Protein AF-D7CSD7-F1 (afdb_monomer_lite)

Structure (mmCIF, N/CA/C/O backbone):
data_AF-D7CSD7-F1
#
_entry.id   AF-D7CSD7-F1
#
loop_
_atom_site.group_PDB
_atom_site.id
_atom_site.type_symbol
_atom_site.label_atom_id
_atom_site.label_alt_id
_atom_site.label_comp_id
_atom_site.label_asym_id
_atom_site.label_entity_id
_atom_site.label_seq_id
_atom_site.pdbx_PDB_ins_code
_atom_site.Cartn_x
_atom_site.Cartn_y
_atom_site.Cartn_z
_atom_site.occupancy
_atom_site.B_iso_or_equiv
_atom_site.auth_seq_id
_atom_site.auth_comp_id
_atom_site.auth_asym_id
_atom_site.auth_atom_id
_atom_site.pdbx_PDB_model_num
ATOM 1 N N . MET A 1 1 ? -22.650 18.177 33.666 1.00 50.22 1 MET A N 1
ATOM 2 C CA . MET A 1 1 ? -21.933 18.358 32.381 1.00 50.22 1 MET A CA 1
ATOM 3 C C . MET A 1 1 ? -21.035 17.155 32.169 1.00 50.22 1 MET A C 1
ATOM 5 O O . MET A 1 1 ? -20.579 16.629 33.175 1.00 50.22 1 MET A O 1
ATOM 9 N N . LYS A 1 2 ? -20.780 16.795 30.901 1.00 39.38 2 LYS A N 1
ATOM 10 C CA . LYS A 1 2 ? -20.049 15.611 30.391 1.00 39.38 2 LYS A CA 1
ATOM 11 C C . LYS A 1 2 ? -20.963 14.468 29.926 1.00 39.38 2 LYS A C 1
ATOM 13 O O . LYS A 1 2 ? -20.993 13.389 30.499 1.00 39.38 2 LYS A O 1
ATOM 18 N N . LYS A 1 3 ? -21.716 14.753 28.857 1.00 40.50 3 LYS A N 1
ATOM 19 C CA . LYS A 1 3 ? -22.154 13.742 27.888 1.00 40.50 3 LYS A CA 1
ATOM 20 C C . LYS A 1 3 ? -20.937 13.501 26.990 1.00 40.50 3 LYS A C 1
ATOM 22 O O . LYS A 1 3 ? -20.629 14.368 26.180 1.00 40.50 3 LYS A O 1
ATOM 27 N N . PHE A 1 4 ? -20.184 12.432 27.229 1.00 41.34 4 PHE A N 1
ATOM 28 C CA . PHE A 1 4 ? -19.078 12.053 26.352 1.00 41.34 4 PHE A CA 1
ATOM 29 C C . PHE A 1 4 ? -19.629 11.200 25.209 1.00 41.34 4 PHE A C 1
ATOM 31 O O . PHE A 1 4 ? -20.277 10.185 25.447 1.00 41.34 4 PHE A O 1
ATOM 38 N N . ALA A 1 5 ? -19.434 11.730 24.002 1.00 41.31 5 ALA A N 1
ATOM 39 C CA . ALA A 1 5 ? -19.421 11.097 22.690 1.00 41.31 5 ALA A CA 1
ATOM 40 C C . ALA A 1 5 ? -19.666 9.576 22.662 1.00 41.31 5 ALA A C 1
ATOM 42 O O . ALA A 1 5 ? -18.741 8.779 22.745 1.00 41.31 5 ALA A O 1
ATOM 43 N N . ALA A 1 6 ? -20.922 9.192 22.458 1.00 42.69 6 ALA A N 1
ATOM 44 C CA . ALA A 1 6 ? -21.280 7.919 21.848 1.00 42.69 6 ALA A CA 1
ATOM 45 C C . ALA A 1 6 ? -21.851 8.255 20.464 1.00 42.69 6 ALA A C 1
ATOM 47 O O . ALA A 1 6 ? -23.057 8.446 20.327 1.00 42.69 6 ALA A O 1
ATOM 48 N N . PHE A 1 7 ? -20.978 8.479 19.476 1.00 45.75 7 PHE A N 1
ATOM 49 C CA . PHE A 1 7 ? -21.413 8.734 18.094 1.00 45.75 7 PHE A CA 1
ATOM 50 C C . PHE A 1 7 ? -20.492 8.165 17.002 1.00 45.75 7 PHE A C 1
ATOM 52 O O . PHE A 1 7 ? -20.685 8.475 15.837 1.00 45.75 7 PHE A O 1
ATOM 59 N N . ILE A 1 8 ? -19.548 7.280 17.328 1.00 48.16 8 ILE A N 1
ATOM 60 C CA . ILE A 1 8 ? -18.736 6.579 16.316 1.00 48.16 8 ILE A CA 1
ATOM 61 C C . ILE A 1 8 ? -19.040 5.086 16.419 1.00 48.16 8 ILE A C 1
ATOM 63 O O . ILE A 1 8 ? -18.210 4.284 16.815 1.00 48.16 8 ILE A O 1
ATOM 67 N N . GLY A 1 9 ? -20.309 4.734 16.215 1.00 41.12 9 GLY A N 1
ATOM 68 C CA . GLY A 1 9 ? -20.775 3.353 16.353 1.00 41.12 9 GLY A CA 1
ATOM 69 C C . GLY A 1 9 ? -21.560 2.816 15.162 1.00 41.12 9 GLY A C 1
ATOM 70 O O . GLY A 1 9 ? -21.968 1.665 15.221 1.00 41.12 9 GLY A O 1
ATOM 71 N N . ILE A 1 10 ? -21.853 3.618 14.124 1.00 44.25 10 ILE A N 1
ATOM 72 C CA . ILE A 1 10 ? -22.817 3.211 13.077 1.00 44.25 10 ILE A CA 1
ATOM 73 C C . ILE A 1 10 ? -22.439 3.617 11.631 1.00 44.25 10 ILE A C 1
ATOM 75 O O . ILE A 1 10 ? -22.976 3.011 10.711 1.00 44.25 10 ILE A O 1
ATOM 79 N N . SER A 1 11 ? -21.509 4.543 11.354 1.00 42.19 11 SER A N 1
ATOM 80 C CA . SER A 1 11 ? -21.371 5.045 9.964 1.00 42.19 11 SER A CA 1
ATOM 81 C C . SER A 1 11 ? -20.349 4.354 9.051 1.00 42.19 11 SER A C 1
ATOM 83 O O . SER A 1 11 ? -20.549 4.415 7.846 1.00 42.19 11 SER A O 1
ATOM 85 N N . LEU A 1 12 ? -19.320 3.645 9.534 1.00 39.00 12 LEU A N 1
ATOM 86 C CA . LEU A 1 12 ? -18.365 2.988 8.611 1.00 39.00 12 LEU A CA 1
ATOM 87 C C . LEU A 1 12 ? -18.781 1.576 8.171 1.00 39.00 12 LEU A C 1
ATOM 89 O O . LEU A 1 12 ? -18.159 0.980 7.305 1.00 39.00 12 LEU A O 1
ATOM 93 N N . LEU A 1 13 ? -19.894 1.065 8.693 1.00 42.53 13 LEU A N 1
ATOM 94 C CA . LEU A 1 13 ? -20.563 -0.102 8.115 1.00 42.53 13 LEU A CA 1
ATOM 95 C C . LEU A 1 13 ? -21.320 0.269 6.815 1.00 42.53 13 LEU A C 1
ATOM 97 O O . LEU A 1 13 ? -21.830 -0.610 6.128 1.00 42.53 13 LEU A O 1
ATOM 101 N N . VAL A 1 14 ? -21.388 1.565 6.457 1.00 46.47 14 VAL A N 1
ATOM 102 C CA . VAL A 1 14 ? -22.009 2.074 5.216 1.00 46.47 14 VAL A CA 1
ATOM 103 C C . VAL A 1 14 ? -21.076 1.970 3.998 1.00 46.47 14 VAL A C 1
ATOM 105 O O . VAL A 1 14 ? -21.573 1.968 2.876 1.00 46.47 14 VAL A O 1
ATOM 108 N N . LEU A 1 15 ? -19.759 1.795 4.171 1.00 40.47 15 LEU A N 1
ATOM 109 C CA . LEU A 1 15 ? -18.829 1.613 3.042 1.00 40.47 15 LEU A CA 1
ATOM 110 C C . LEU A 1 15 ? -18.532 0.140 2.705 1.00 40.47 15 LEU A C 1
ATOM 112 O O . LEU A 1 15 ? -17.818 -0.143 1.755 1.00 40.47 15 LEU A O 1
ATOM 116 N N . PHE A 1 16 ? -19.120 -0.809 3.436 1.00 42.78 16 PHE A N 1
ATOM 117 C CA . PHE A 1 16 ? -18.882 -2.249 3.276 1.00 42.78 16 PHE A CA 1
ATOM 118 C C . PHE A 1 16 ? -19.673 -2.889 2.104 1.00 42.78 16 PHE A C 1
ATOM 120 O O . PHE A 1 16 ? -19.799 -4.107 2.049 1.00 42.78 16 PHE A O 1
ATOM 127 N N . ALA A 1 17 ? -20.297 -2.113 1.198 1.00 39.78 17 ALA A N 1
ATOM 128 C CA . ALA A 1 17 ? -21.327 -2.669 0.299 1.00 39.78 17 ALA A CA 1
ATOM 129 C C . ALA A 1 17 ? -21.497 -2.070 -1.118 1.00 39.78 17 ALA A C 1
ATOM 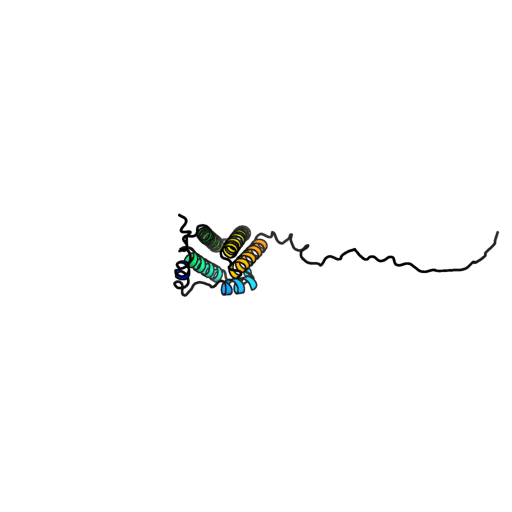131 O O . ALA A 1 17 ? -22.456 -2.465 -1.782 1.00 39.78 17 ALA A O 1
ATOM 132 N N . PHE A 1 18 ? -20.651 -1.155 -1.623 1.00 41.47 18 PHE A N 1
ATOM 133 C CA . PHE A 1 18 ? -20.925 -0.514 -2.933 1.00 41.47 18 PHE A CA 1
ATOM 134 C C . PHE A 1 18 ? -19.935 -0.725 -4.087 1.00 41.47 18 PHE A C 1
ATOM 136 O O . PHE A 1 18 ? -20.266 -0.325 -5.201 1.00 41.47 18 PHE A O 1
ATOM 143 N N . ALA A 1 19 ? -18.834 -1.456 -3.913 1.00 40.16 19 ALA A N 1
ATOM 144 C CA . ALA A 1 19 ? -18.000 -1.882 -5.039 1.00 40.16 19 ALA A CA 1
ATOM 145 C C . ALA A 1 19 ? -18.002 -3.414 -5.149 1.00 40.16 19 ALA A C 1
ATOM 147 O O . ALA A 1 19 ? -17.148 -4.099 -4.603 1.00 40.16 19 ALA A O 1
ATOM 148 N N . GLN A 1 20 ? -18.972 -3.975 -5.876 1.00 43.38 20 GLN A N 1
ATOM 149 C CA . GLN A 1 20 ? -19.099 -5.420 -6.169 1.00 43.38 20 GLN A CA 1
ATOM 150 C C . GLN A 1 20 ? -17.937 -6.000 -7.015 1.00 43.38 20 GLN A C 1
ATOM 152 O O . GLN A 1 20 ? -18.073 -7.086 -7.572 1.00 43.38 20 GLN A O 1
ATOM 157 N N . ASN A 1 21 ? -16.833 -5.266 -7.163 1.00 52.47 21 ASN A N 1
ATOM 158 C CA . ASN A 1 21 ? -15.708 -5.601 -8.030 1.00 52.47 21 ASN A CA 1
ATOM 159 C C . ASN A 1 21 ? -14.351 -5.175 -7.444 1.00 52.47 21 ASN A C 1
ATOM 161 O O . ASN A 1 21 ? -13.365 -5.156 -8.175 1.00 52.47 21 ASN A O 1
ATOM 165 N N . ALA A 1 22 ? -14.315 -4.778 -6.169 1.00 58.09 22 ALA A N 1
ATOM 166 C CA . ALA A 1 22 ? -13.089 -4.353 -5.515 1.00 58.09 22 ALA A CA 1
ATOM 167 C C . ALA A 1 22 ? -12.446 -5.532 -4.759 1.00 58.09 22 ALA A C 1
ATOM 169 O O . ALA A 1 22 ? -13.181 -6.374 -4.233 1.00 58.09 22 ALA A O 1
ATOM 170 N N . PRO A 1 23 ? -11.106 -5.620 -4.730 1.00 69.00 23 PRO A N 1
ATOM 171 C CA . PRO A 1 23 ? -10.400 -6.714 -4.067 1.00 69.00 23 PRO A CA 1
ATOM 172 C C . PRO A 1 23 ? -10.659 -6.705 -2.556 1.00 69.00 23 PRO A C 1
ATOM 174 O O . PRO A 1 23 ? -10.743 -5.635 -1.946 1.00 69.00 23 PRO A O 1
ATOM 177 N N . THR A 1 24 ? -10.757 -7.890 -1.942 1.00 82.50 24 THR A N 1
ATOM 178 C CA . THR A 1 24 ? -10.765 -7.994 -0.472 1.00 82.50 24 THR A CA 1
ATOM 179 C C . THR A 1 24 ? -9.346 -7.962 0.099 1.00 82.50 24 THR A C 1
ATOM 181 O O . THR A 1 24 ? -8.354 -8.188 -0.608 1.00 82.50 24 THR A O 1
ATOM 184 N N . VAL A 1 25 ? -9.232 -7.688 1.404 1.00 82.06 25 VAL A N 1
ATOM 185 C CA . VAL A 1 25 ? -7.945 -7.722 2.120 1.00 82.06 25 VAL A CA 1
ATOM 186 C C . VAL A 1 25 ? -7.320 -9.115 2.007 1.00 82.06 25 VAL A C 1
ATOM 188 O O . VAL A 1 25 ? -6.144 -9.237 1.683 1.00 82.06 25 VAL A O 1
ATOM 191 N N . GLU A 1 26 ? -8.112 -10.173 2.173 1.00 81.94 26 GLU A N 1
ATOM 192 C CA . GLU A 1 26 ? -7.660 -11.567 2.100 1.00 81.94 26 GLU A CA 1
ATOM 193 C C . GLU A 1 26 ? -7.186 -11.967 0.703 1.00 81.94 26 GLU A C 1
ATOM 195 O O . GLU A 1 26 ? -6.170 -12.647 0.569 1.00 81.94 26 GLU A O 1
ATOM 200 N N . GLU A 1 27 ? -7.900 -11.546 -0.345 1.00 83.19 27 GLU A N 1
ATOM 201 C CA . GLU A 1 27 ? -7.492 -11.796 -1.733 1.00 83.19 27 GLU A CA 1
ATOM 202 C C . GLU A 1 27 ? -6.165 -11.102 -2.049 1.00 83.19 27 GLU A C 1
ATOM 204 O O . GLU A 1 27 ? -5.306 -11.667 -2.730 1.00 83.19 27 GLU A O 1
ATOM 209 N N . THR A 1 28 ? -5.980 -9.896 -1.511 1.00 83.75 28 THR A N 1
ATOM 210 C CA . THR A 1 28 ? -4.749 -9.122 -1.679 1.00 83.75 28 THR A CA 1
ATOM 211 C C . THR A 1 28 ? -3.587 -9.767 -0.921 1.00 83.75 28 THR A C 1
ATOM 213 O O . THR A 1 28 ? -2.509 -9.919 -1.491 1.00 83.75 28 THR A O 1
ATOM 216 N N . ILE A 1 29 ? -3.808 -10.222 0.317 1.00 83.38 29 ILE A N 1
ATOM 217 C CA . ILE A 1 29 ? -2.819 -10.975 1.104 1.00 83.38 29 ILE A CA 1
ATOM 218 C C . ILE A 1 29 ? -2.386 -12.233 0.344 1.00 83.38 29 ILE A C 1
ATOM 220 O O . ILE A 1 29 ? -1.200 -12.401 0.075 1.00 83.38 29 ILE A O 1
ATOM 224 N N . ALA A 1 30 ? -3.335 -13.064 -0.098 1.00 83.06 30 ALA A N 1
ATOM 225 C CA . ALA A 1 30 ? -3.026 -14.304 -0.811 1.00 83.06 30 ALA A CA 1
ATOM 226 C C . ALA A 1 30 ? -2.247 -14.061 -2.119 1.00 83.06 30 ALA A C 1
ATOM 228 O O . ALA A 1 30 ? -1.389 -14.860 -2.501 1.00 83.06 30 ALA A O 1
ATOM 229 N N . ALA A 1 31 ? -2.527 -12.956 -2.817 1.00 80.38 31 ALA A N 1
ATOM 230 C CA . ALA A 1 31 ? -1.778 -12.567 -4.008 1.00 80.38 31 ALA A CA 1
ATOM 231 C C . ALA A 1 31 ? -0.338 -12.134 -3.676 1.00 80.38 31 ALA A C 1
ATOM 233 O O . ALA A 1 31 ? 0.591 -12.511 -4.393 1.00 80.38 31 ALA A O 1
ATOM 234 N N . LEU A 1 32 ? -0.145 -11.376 -2.592 1.00 81.75 32 LEU A N 1
ATOM 235 C CA . LEU A 1 32 ? 1.165 -10.885 -2.152 1.00 81.75 32 LEU A CA 1
ATOM 236 C C . LEU A 1 32 ? 2.047 -11.988 -1.560 1.00 81.75 32 LEU A C 1
ATOM 238 O O . LEU A 1 32 ? 3.246 -11.997 -1.829 1.00 81.75 32 LEU A O 1
ATOM 242 N N . GLU A 1 33 ? 1.471 -12.959 -0.846 1.00 83.50 33 GLU A N 1
ATOM 243 C CA . GLU A 1 33 ? 2.176 -14.172 -0.400 1.00 83.50 33 GLU A CA 1
ATOM 244 C C . GLU A 1 33 ? 2.720 -14.987 -1.583 1.00 83.50 33 GLU A C 1
ATOM 246 O O . GLU A 1 33 ? 3.770 -15.625 -1.498 1.00 83.50 33 GLU A O 1
ATOM 251 N N . GLY A 1 34 ? 2.023 -14.935 -2.722 1.00 77.88 34 GLY A N 1
ATOM 252 C CA . GLY A 1 34 ? 2.493 -15.491 -3.987 1.00 77.88 34 GLY A CA 1
ATOM 253 C C . GLY A 1 34 ? 3.697 -14.753 -4.580 1.00 77.88 34 GLY A C 1
ATOM 254 O O . GLY A 1 34 ? 4.296 -15.266 -5.522 1.00 77.88 34 GLY A O 1
ATOM 255 N N . GLY A 1 35 ? 4.074 -13.592 -4.041 1.00 75.31 35 GLY A N 1
ATOM 256 C CA . GLY A 1 35 ? 5.143 -12.720 -4.517 1.00 75.31 35 GLY A CA 1
ATOM 257 C C . GLY A 1 35 ? 4.650 -11.684 -5.528 1.00 75.31 35 GLY A C 1
ATOM 258 O O . GLY A 1 35 ? 4.031 -12.017 -6.537 1.00 75.31 35 GLY A O 1
ATOM 259 N N . ILE A 1 36 ? 4.997 -10.412 -5.305 1.00 75.88 36 ILE A N 1
ATOM 260 C CA . ILE A 1 36 ? 4.519 -9.280 -6.120 1.00 75.88 36 ILE A CA 1
ATOM 261 C C . ILE A 1 36 ? 4.904 -9.376 -7.607 1.00 75.88 36 ILE A C 1
ATOM 263 O O . ILE A 1 36 ? 4.181 -8.894 -8.473 1.00 75.88 36 ILE A O 1
ATOM 267 N N . THR A 1 37 ? 6.006 -10.057 -7.929 1.00 78.94 37 THR A N 1
ATOM 268 C CA . THR A 1 37 ? 6.465 -10.271 -9.312 1.00 78.94 37 THR A CA 1
ATOM 269 C C . THR A 1 37 ? 5.678 -11.349 -10.061 1.00 78.94 37 THR A C 1
ATOM 271 O O . THR A 1 37 ? 5.790 -11.443 -11.283 1.00 78.94 37 THR A O 1
ATOM 274 N N . ASN A 1 38 ? 4.871 -12.149 -9.355 1.00 81.69 38 ASN A N 1
ATOM 275 C CA . ASN A 1 38 ? 3.989 -13.152 -9.951 1.00 81.69 38 ASN A CA 1
ATOM 276 C C . ASN A 1 38 ? 2.603 -12.590 -10.303 1.00 81.69 38 ASN A C 1
ATOM 278 O O . ASN A 1 38 ? 1.826 -13.262 -10.985 1.00 81.69 38 ASN A O 1
ATOM 282 N N . ILE A 1 39 ? 2.296 -11.360 -9.879 1.00 80.62 39 ILE A N 1
ATOM 283 C CA . ILE A 1 39 ? 1.054 -10.668 -10.219 1.00 80.62 39 ILE A CA 1
ATOM 284 C C . ILE A 1 39 ? 1.234 -9.994 -11.591 1.00 80.62 39 ILE A C 1
ATOM 286 O O . ILE A 1 39 ? 2.162 -9.203 -11.768 1.00 80.62 39 ILE A O 1
ATOM 290 N N . PRO A 1 40 ? 0.371 -10.273 -12.587 1.00 84.25 40 PRO A N 1
ATOM 291 C CA . PRO A 1 40 ? 0.405 -9.560 -13.860 1.00 84.25 40 PRO A CA 1
ATOM 292 C C . PRO A 1 40 ? 0.230 -8.051 -13.655 1.00 84.25 40 PRO A C 1
ATOM 294 O O . PRO A 1 40 ? -0.640 -7.641 -12.890 1.00 84.25 40 PRO A O 1
ATOM 297 N N . LEU A 1 41 ? 0.994 -7.229 -14.381 1.00 83.81 41 LEU A N 1
ATOM 298 C CA . LEU A 1 41 ? 0.969 -5.765 -14.239 1.00 83.81 41 LEU A CA 1
ATOM 299 C C . LEU A 1 41 ? -0.450 -5.178 -14.351 1.00 83.81 41 LEU A C 1
ATOM 301 O O . LEU A 1 41 ? -0.862 -4.405 -13.493 1.00 83.81 41 LEU A O 1
ATOM 305 N N . ASP A 1 42 ? -1.223 -5.615 -15.349 1.00 83.50 42 ASP A N 1
ATOM 306 C CA . ASP A 1 42 ? -2.609 -5.165 -15.542 1.00 83.50 42 ASP A CA 1
ATOM 307 C C . ASP A 1 42 ? -3.519 -5.542 -14.358 1.00 83.50 42 ASP A C 1
ATOM 309 O O . ASP A 1 42 ? -4.416 -4.788 -13.991 1.00 83.50 42 ASP A O 1
ATOM 313 N N . ALA A 1 43 ? -3.282 -6.702 -13.734 1.00 82.75 43 ALA A N 1
ATOM 314 C CA . ALA A 1 43 ? -4.037 -7.145 -12.563 1.00 82.75 43 ALA A CA 1
ATOM 315 C C . ALA A 1 43 ? -3.638 -6.362 -11.304 1.00 82.75 43 ALA A C 1
ATOM 317 O O . ALA A 1 43 ? -4.499 -6.034 -10.492 1.00 82.75 43 ALA A O 1
ATOM 318 N N . ALA A 1 44 ? -2.353 -6.024 -11.159 1.00 85.44 44 ALA A N 1
ATOM 319 C CA . ALA A 1 44 ? -1.876 -5.166 -10.079 1.00 85.44 44 ALA A CA 1
ATOM 320 C C . ALA A 1 44 ? -2.507 -3.767 -10.167 1.00 85.44 44 ALA A C 1
ATOM 322 O O . ALA A 1 44 ? -3.040 -3.279 -9.174 1.00 85.44 44 ALA A O 1
ATOM 323 N N . ILE A 1 45 ? -2.523 -3.163 -11.360 1.00 87.50 45 ILE A N 1
ATOM 324 C CA . ILE A 1 45 ? -3.160 -1.860 -11.608 1.00 87.50 45 ILE A CA 1
ATOM 325 C C . ILE A 1 45 ? -4.661 -1.914 -11.295 1.00 87.50 45 ILE A C 1
ATOM 327 O O . ILE A 1 45 ? -5.152 -1.065 -10.558 1.00 87.50 45 ILE A O 1
ATOM 331 N N . ALA A 1 46 ? -5.378 -2.937 -11.771 1.00 86.81 46 ALA A N 1
ATOM 332 C CA . ALA A 1 46 ? -6.808 -3.087 -11.494 1.00 86.81 46 ALA A CA 1
ATOM 333 C C . ALA A 1 46 ? -7.113 -3.257 -9.993 1.00 86.81 46 ALA A C 1
ATOM 335 O O . ALA A 1 46 ? -8.090 -2.703 -9.489 1.00 86.81 46 ALA A O 1
ATOM 336 N N . ASN A 1 47 ? -6.268 -3.993 -9.262 1.00 84.69 47 ASN A N 1
ATOM 337 C CA . ASN A 1 47 ? -6.401 -4.125 -7.810 1.00 84.69 47 ASN A CA 1
ATOM 338 C C . ASN A 1 47 ? -6.185 -2.784 -7.095 1.00 84.69 47 ASN A C 1
ATOM 340 O O . ASN A 1 47 ? -6.928 -2.463 -6.170 1.00 84.69 47 ASN A O 1
ATOM 344 N N . ILE A 1 48 ? -5.199 -1.993 -7.530 1.00 88.94 48 ILE A N 1
ATOM 345 C CA . ILE A 1 48 ? -4.929 -0.660 -6.976 1.00 88.94 48 ILE A CA 1
ATOM 346 C C . ILE A 1 48 ? -6.123 0.274 -7.206 1.00 88.94 48 ILE A C 1
ATOM 34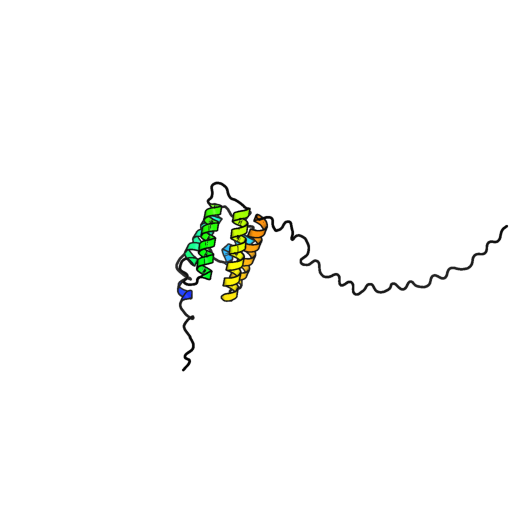8 O O . ILE A 1 48 ? -6.592 0.889 -6.252 1.00 88.94 48 ILE A O 1
ATOM 352 N N . GLU A 1 49 ? -6.676 0.311 -8.421 1.00 89.56 49 GLU A N 1
ATOM 353 C CA . GLU A 1 49 ? -7.860 1.122 -8.742 1.00 89.56 49 GLU A CA 1
ATOM 354 C C . GLU A 1 49 ? -9.068 0.751 -7.869 1.00 89.56 49 GLU A C 1
ATOM 356 O O . GLU A 1 49 ? -9.781 1.628 -7.377 1.00 89.56 49 GLU A O 1
ATOM 361 N N . GLY A 1 50 ? -9.277 -0.547 -7.625 1.00 86.88 50 GLY A N 1
ATOM 362 C CA . GLY A 1 50 ? -10.340 -1.024 -6.743 1.00 86.88 50 GLY A CA 1
ATOM 363 C C . GLY A 1 50 ? -10.165 -0.566 -5.291 1.00 86.88 50 GLY A C 1
ATOM 364 O O . GLY A 1 50 ? -11.149 -0.233 -4.629 1.00 86.88 50 GLY A O 1
ATOM 365 N N . TRP A 1 51 ? -8.931 -0.516 -4.783 1.00 88.56 51 TRP A N 1
ATOM 366 C CA . TRP A 1 51 ? -8.646 0.025 -3.452 1.00 88.56 51 TRP A CA 1
ATOM 367 C C . TRP A 1 51 ? -8.769 1.552 -3.400 1.00 88.56 51 TRP A C 1
ATOM 369 O O . TRP A 1 51 ? -9.354 2.071 -2.453 1.00 88.56 51 TRP A O 1
ATOM 379 N N . GLU A 1 52 ? -8.305 2.282 -4.416 1.00 87.94 52 GLU A N 1
ATOM 380 C CA . GLU A 1 52 ? -8.507 3.735 -4.510 1.00 87.94 52 GLU A CA 1
ATOM 381 C C . GLU A 1 52 ? -10.000 4.090 -4.464 1.00 87.94 52 GLU A C 1
ATOM 383 O O . GLU A 1 52 ? -10.405 4.973 -3.707 1.00 87.94 52 GLU A O 1
ATOM 388 N N . GLU A 1 53 ? -10.841 3.372 -5.216 1.00 87.00 53 GLU A N 1
ATOM 389 C CA . GLU A 1 53 ? -12.290 3.587 -5.207 1.00 87.00 53 GLU A CA 1
ATOM 390 C C . GLU A 1 53 ? -12.883 3.342 -3.810 1.00 87.00 53 GLU A C 1
ATOM 392 O O . GLU A 1 53 ? -13.643 4.178 -3.314 1.00 87.00 53 GLU A O 1
ATOM 397 N N . GLN A 1 54 ? -12.478 2.257 -3.138 1.00 82.75 54 GLN A N 1
ATOM 398 C CA . GLN A 1 54 ? -12.916 1.944 -1.774 1.00 82.75 54 GLN A CA 1
ATOM 399 C C . GLN A 1 54 ? -12.499 3.013 -0.754 1.00 82.75 54 GLN A C 1
ATOM 401 O O . GLN A 1 54 ? -13.289 3.370 0.119 1.00 82.75 54 GLN A O 1
ATOM 406 N N . LEU A 1 55 ? -11.276 3.535 -0.851 1.00 84.19 55 LEU A N 1
ATOM 407 C CA . LEU A 1 55 ? -10.704 4.425 0.162 1.00 84.19 55 LEU A CA 1
ATOM 408 C C . LEU A 1 55 ? -11.032 5.906 -0.091 1.00 84.19 55 LEU A C 1
ATOM 410 O O . LEU A 1 55 ? -11.130 6.679 0.863 1.00 84.19 55 LEU A O 1
ATOM 414 N N . SER A 1 56 ? -11.291 6.303 -1.342 1.00 80.50 56 SER A N 1
ATOM 415 C CA . SER A 1 56 ? -11.592 7.694 -1.731 1.00 80.50 56 SER A CA 1
ATOM 416 C C . SER A 1 56 ? -12.838 8.286 -1.059 1.00 80.50 56 SER A C 1
ATOM 418 O O . SER A 1 56 ? -12.963 9.505 -0.932 1.00 80.50 56 SER A O 1
ATOM 420 N N . GLY A 1 57 ? -13.765 7.434 -0.612 1.00 78.12 57 GLY A N 1
ATOM 421 C CA . GLY A 1 57 ? -14.971 7.842 0.110 1.00 78.12 57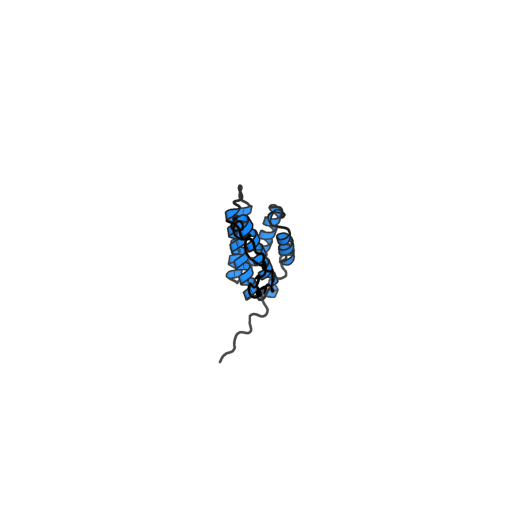 GLY A CA 1
ATOM 422 C C . GLY A 1 57 ? -14.762 8.107 1.604 1.00 78.12 57 GLY A C 1
ATOM 423 O O . GLY A 1 57 ? -15.714 8.505 2.277 1.00 78.12 57 GLY A O 1
ATOM 424 N N . SER A 1 58 ? -13.563 7.863 2.141 1.00 80.19 58 SER A N 1
ATOM 425 C CA . SER A 1 58 ? -13.284 8.021 3.568 1.00 80.19 58 SER A CA 1
ATOM 426 C C . SER A 1 58 ? -13.171 9.491 3.983 1.00 80.19 58 SER A C 1
ATOM 428 O O . SER A 1 58 ? -12.607 10.321 3.270 1.00 80.19 58 SER A O 1
ATOM 430 N N . GLU A 1 59 ? -13.679 9.812 5.176 1.00 84.81 59 GLU A N 1
ATOM 431 C CA . GLU A 1 59 ? -13.473 11.110 5.839 1.00 84.81 59 GLU A CA 1
ATOM 432 C C . GLU A 1 59 ? -12.202 11.127 6.710 1.00 84.81 59 GLU A C 1
ATOM 434 O O . GLU A 1 59 ? -11.836 12.169 7.258 1.00 84.81 59 GLU A O 1
ATOM 439 N N . ASP A 1 60 ? -11.542 9.975 6.864 1.00 82.50 60 ASP A N 1
ATOM 440 C CA . ASP A 1 60 ? -10.316 9.834 7.642 1.00 82.50 60 ASP A CA 1
ATOM 441 C C . ASP A 1 60 ? -9.097 10.256 6.810 1.00 82.50 60 ASP A C 1
ATOM 443 O O . ASP A 1 60 ? -8.846 9.723 5.730 1.00 82.50 60 ASP A O 1
ATOM 447 N N . VAL A 1 61 ? -8.328 11.212 7.334 1.00 87.25 61 VAL A N 1
ATOM 448 C CA . VAL A 1 61 ? -7.144 11.777 6.672 1.00 87.25 61 VAL A CA 1
ATOM 449 C C . VAL A 1 61 ? -6.058 10.723 6.445 1.00 87.25 61 VAL A C 1
ATOM 451 O O . VAL A 1 61 ? -5.391 10.769 5.415 1.00 87.25 61 VAL A O 1
ATOM 454 N N . ALA A 1 62 ? -5.886 9.770 7.366 1.00 84.12 62 ALA A N 1
ATOM 455 C CA . ALA A 1 62 ? -4.918 8.689 7.195 1.00 84.12 62 ALA A CA 1
ATOM 456 C C . ALA A 1 62 ? -5.348 7.755 6.054 1.00 84.12 62 ALA A C 1
ATOM 458 O O . ALA A 1 62 ? -4.552 7.381 5.201 1.00 84.12 62 ALA A O 1
ATOM 459 N N . VAL A 1 63 ? -6.645 7.454 5.965 1.00 85.75 63 VAL A N 1
ATOM 460 C CA . VAL A 1 63 ? -7.191 6.623 4.881 1.00 85.75 63 VAL A CA 1
ATOM 461 C C . VAL A 1 63 ? -7.110 7.332 3.523 1.00 85.75 63 VAL A C 1
ATOM 463 O O . VAL A 1 63 ? -6.814 6.694 2.514 1.00 85.75 63 VAL A O 1
ATOM 466 N N . GLN A 1 64 ? -7.326 8.649 3.484 1.00 89.06 64 GLN A N 1
ATOM 467 C CA . GLN A 1 64 ? -7.150 9.449 2.266 1.00 89.06 64 GLN A CA 1
ATOM 468 C C . GLN A 1 64 ? -5.693 9.465 1.791 1.00 89.06 64 GLN A C 1
ATOM 470 O O . GLN A 1 64 ? -5.444 9.327 0.599 1.00 89.06 64 GLN A O 1
ATOM 475 N N . SER A 1 65 ? -4.733 9.563 2.713 1.00 90.62 65 SER A N 1
ATOM 476 C CA . SER A 1 65 ? -3.304 9.497 2.387 1.00 90.62 65 SER A CA 1
ATOM 477 C C . SER A 1 65 ? -2.913 8.139 1.785 1.00 90.62 65 SER A C 1
ATOM 479 O O . SER A 1 65 ? -2.209 8.104 0.775 1.00 90.62 65 SER A O 1
ATOM 481 N N . ILE A 1 66 ? -3.461 7.027 2.296 1.00 88.94 66 ILE A N 1
ATOM 482 C CA . I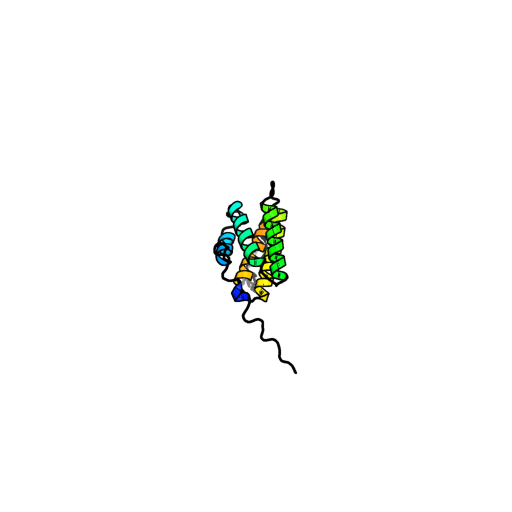LE A 1 66 ? -3.293 5.702 1.670 1.00 88.94 66 ILE A CA 1
ATOM 483 C C . ILE A 1 66 ? -3.847 5.701 0.236 1.00 88.94 66 ILE A C 1
ATOM 485 O O . ILE A 1 66 ? -3.175 5.223 -0.678 1.00 88.94 66 ILE A O 1
ATOM 489 N N . ALA A 1 67 ? -5.042 6.260 0.011 1.00 90.62 67 ALA A N 1
ATOM 490 C CA . ALA A 1 67 ? -5.631 6.353 -1.328 1.00 90.62 67 ALA A CA 1
ATOM 491 C C . ALA A 1 67 ? -4.759 7.181 -2.295 1.00 90.62 67 ALA A C 1
ATOM 493 O O . ALA A 1 67 ? -4.534 6.776 -3.434 1.00 90.62 67 ALA A O 1
ATOM 494 N N . ASP A 1 68 ? -4.204 8.300 -1.830 1.00 92.75 68 ASP A N 1
ATOM 495 C CA . ASP A 1 68 ? -3.306 9.144 -2.624 1.00 92.75 68 ASP A CA 1
ATOM 496 C C . ASP A 1 68 ? -1.989 8.424 -2.972 1.00 92.75 68 ASP A C 1
ATOM 498 O O . ASP A 1 68 ? -1.441 8.594 -4.066 1.00 92.75 68 ASP A O 1
ATOM 502 N N . GLN A 1 69 ? -1.448 7.612 -2.058 1.00 93.44 69 GLN A N 1
ATOM 503 C CA . GLN A 1 69 ? -0.248 6.810 -2.320 1.00 93.44 69 GLN A CA 1
ATOM 504 C C . GLN A 1 69 ? -0.522 5.642 -3.274 1.00 93.44 69 GLN A C 1
ATOM 506 O O . GLN A 1 69 ? 0.328 5.332 -4.110 1.00 93.44 69 GLN A O 1
ATOM 511 N N . LEU A 1 70 ? -1.708 5.031 -3.209 1.00 93.00 70 LEU A N 1
ATOM 512 C CA . LEU A 1 70 ? -2.148 4.045 -4.198 1.00 93.00 70 LEU A CA 1
ATOM 513 C C . LEU A 1 70 ? -2.202 4.656 -5.602 1.00 93.00 70 LEU A C 1
ATOM 515 O O . LEU A 1 70 ? -1.705 4.048 -6.549 1.00 93.00 70 LEU A O 1
ATOM 519 N N . GLY A 1 71 ? -2.710 5.883 -5.735 1.00 94.31 71 GLY A N 1
ATOM 520 C CA . GLY A 1 71 ? -2.700 6.607 -7.007 1.00 94.31 71 GLY A CA 1
ATOM 521 C C . GLY A 1 71 ? -1.287 6.827 -7.554 1.00 94.31 71 GLY A C 1
ATOM 522 O O . GLY A 1 71 ? -1.033 6.571 -8.731 1.00 94.31 71 GLY A O 1
ATOM 523 N N . GLN A 1 72 ? -0.338 7.208 -6.694 1.00 95.31 72 GLN A N 1
ATOM 524 C CA . GLN A 1 72 ? 1.077 7.341 -7.072 1.00 95.31 72 GLN A CA 1
ATOM 525 C C . GLN A 1 72 ? 1.687 6.002 -7.507 1.00 95.31 72 GLN A C 1
ATOM 527 O O . GLN A 1 72 ? 2.385 5.935 -8.517 1.00 95.31 72 GLN A O 1
ATOM 532 N N . LEU A 1 73 ? 1.388 4.917 -6.786 1.00 93.62 73 LEU A N 1
ATOM 533 C CA . LEU A 1 73 ? 1.833 3.572 -7.147 1.00 93.62 73 LEU A CA 1
ATOM 534 C C . LEU A 1 73 ? 1.274 3.144 -8.509 1.00 93.62 73 LEU A C 1
ATOM 536 O O . LEU A 1 73 ? 2.014 2.613 -9.338 1.00 93.62 73 LEU A O 1
ATOM 540 N N . ARG A 1 74 ? -0.009 3.418 -8.776 1.00 93.62 74 ARG A N 1
ATOM 541 C CA . ARG A 1 74 ? -0.634 3.160 -10.078 1.00 93.62 74 ARG A CA 1
ATOM 542 C C . ARG A 1 74 ? 0.078 3.915 -11.193 1.00 93.62 74 ARG A C 1
ATOM 544 O O . ARG A 1 74 ? 0.352 3.335 -12.243 1.00 93.62 74 ARG A O 1
ATOM 551 N N . GLU A 1 75 ? 0.366 5.197 -10.982 1.00 94.62 75 GLU A N 1
ATOM 552 C CA . GLU A 1 75 ? 1.068 6.039 -11.955 1.00 94.62 75 GLU A CA 1
ATOM 553 C C . GLU A 1 75 ? 2.473 5.506 -12.255 1.00 94.62 75 GLU A C 1
ATOM 555 O O . GLU A 1 75 ? 2.823 5.364 -13.428 1.00 94.62 75 GLU A O 1
ATOM 560 N N . ALA A 1 76 ? 3.231 5.118 -11.225 1.00 92.50 76 ALA A N 1
ATOM 561 C CA . ALA A 1 76 ? 4.558 4.523 -11.376 1.00 92.50 76 ALA A CA 1
ATOM 562 C C . ALA A 1 76 ? 4.521 3.193 -12.155 1.00 92.50 76 ALA A C 1
ATOM 564 O O . ALA A 1 76 ? 5.367 2.944 -13.016 1.00 92.50 76 ALA A O 1
ATOM 565 N N . LEU A 1 77 ? 3.511 2.351 -11.910 1.00 89.69 77 LEU A N 1
ATOM 566 C CA . LEU A 1 77 ? 3.308 1.087 -12.629 1.00 89.69 77 LEU A CA 1
ATOM 567 C C . LEU A 1 77 ? 2.794 1.276 -14.064 1.00 89.69 77 LEU A C 1
ATOM 569 O O . LEU A 1 77 ? 3.035 0.427 -14.920 1.00 89.69 77 LEU A O 1
ATOM 573 N N . SER A 1 78 ? 2.105 2.385 -14.334 1.00 92.50 78 SER A N 1
ATOM 574 C CA . SER A 1 78 ? 1.570 2.729 -15.660 1.00 92.50 78 SER A CA 1
ATOM 575 C C . SER A 1 78 ? 2.572 3.492 -16.535 1.00 92.50 78 SER A C 1
ATOM 577 O O . SER A 1 78 ? 2.265 3.824 -17.684 1.00 92.50 78 SER A O 1
ATOM 579 N N . ALA A 1 79 ? 3.755 3.809 -16.006 1.00 91.56 79 ALA A N 1
ATOM 580 C CA . ALA A 1 79 ? 4.800 4.507 -16.736 1.00 91.56 79 ALA A CA 1
ATOM 581 C C . ALA A 1 79 ? 5.356 3.656 -17.894 1.00 91.56 79 ALA A C 1
ATOM 583 O O . ALA A 1 79 ? 5.391 2.429 -17.842 1.00 91.56 79 ALA A O 1
ATOM 584 N N . GLU A 1 80 ? 5.866 4.317 -18.942 1.00 88.44 80 GLU A N 1
ATOM 585 C CA . GLU A 1 80 ? 6.517 3.635 -20.078 1.00 88.44 80 GLU A CA 1
ATOM 586 C C . GLU A 1 80 ? 7.740 2.813 -19.633 1.00 88.44 80 GLU A C 1
ATOM 588 O O . GLU A 1 80 ? 8.094 1.807 -20.247 1.00 88.44 80 GLU A O 1
ATOM 593 N N . THR A 1 81 ? 8.399 3.240 -18.557 1.00 90.12 81 THR A N 1
ATOM 594 C CA . THR A 1 81 ? 9.478 2.508 -17.896 1.00 90.12 81 THR A CA 1
ATOM 595 C C . THR A 1 81 ? 9.208 2.501 -16.402 1.00 90.12 81 THR A C 1
ATOM 597 O O . THR A 1 81 ? 9.122 3.563 -15.794 1.00 90.12 81 THR A O 1
ATOM 600 N N . ILE A 1 82 ? 9.089 1.306 -15.829 1.00 90.12 82 ILE A N 1
ATOM 601 C CA . ILE A 1 82 ? 8.852 1.116 -14.398 1.00 90.12 82 ILE A CA 1
ATOM 602 C C . ILE A 1 82 ? 10.183 1.252 -13.653 1.00 90.12 82 ILE A C 1
ATOM 604 O O . ILE A 1 82 ? 11.118 0.486 -13.906 1.00 90.12 82 ILE A O 1
ATOM 608 N N . ASP A 1 83 ? 10.256 2.205 -12.725 1.00 89.94 83 ASP A N 1
ATOM 609 C CA . ASP A 1 83 ? 11.366 2.333 -11.781 1.00 89.94 83 ASP A CA 1
ATOM 610 C C . ASP A 1 83 ? 11.080 1.479 -10.537 1.00 89.94 83 ASP A C 1
ATOM 612 O O . ASP A 1 83 ? 10.251 1.815 -9.692 1.00 89.94 83 ASP A O 1
ATOM 616 N N . GLY A 1 84 ? 11.771 0.341 -10.427 1.00 88.62 84 GLY A N 1
ATOM 617 C CA . GLY A 1 84 ? 11.606 -0.577 -9.299 1.00 88.62 84 GLY A CA 1
ATOM 618 C C . GLY A 1 84 ? 11.959 0.039 -7.941 1.00 88.62 84 GLY A C 1
ATOM 619 O O . GLY A 1 84 ? 11.362 -0.349 -6.941 1.00 88.62 84 GLY A O 1
ATOM 620 N N . ALA A 1 85 ? 12.870 1.017 -7.887 1.00 89.19 85 ALA A N 1
ATOM 621 C CA . ALA A 1 85 ? 13.224 1.685 -6.638 1.00 89.19 85 ALA A CA 1
ATOM 622 C C . ALA A 1 85 ? 12.122 2.657 -6.195 1.00 89.19 85 ALA A C 1
ATOM 624 O O . ALA A 1 85 ? 11.786 2.708 -5.013 1.00 89.19 85 ALA A O 1
ATOM 625 N N . GLU A 1 86 ? 11.525 3.388 -7.140 1.00 91.38 86 GLU A N 1
ATOM 626 C CA . GLU A 1 86 ? 10.365 4.246 -6.873 1.00 91.38 86 GLU A CA 1
ATOM 627 C C . GLU A 1 86 ? 9.156 3.418 -6.421 1.00 91.38 86 GLU A C 1
ATOM 629 O O . GLU A 1 86 ? 8.575 3.691 -5.370 1.00 91.38 86 GLU A O 1
ATOM 634 N N . VAL A 1 87 ? 8.832 2.350 -7.157 1.00 91.94 87 VAL A N 1
ATOM 635 C CA . VAL A 1 87 ? 7.748 1.419 -6.805 1.00 91.94 87 VAL A CA 1
ATOM 636 C C . VAL A 1 87 ? 7.991 0.791 -5.431 1.00 91.94 87 VAL A C 1
ATOM 638 O O . VAL A 1 87 ? 7.077 0.734 -4.610 1.00 91.94 87 VAL A O 1
ATOM 641 N N . GLY A 1 88 ? 9.222 0.362 -5.145 1.00 92.00 88 GLY A N 1
ATOM 642 C CA . GLY A 1 88 ? 9.581 -0.218 -3.854 1.00 92.00 88 GLY A CA 1
ATOM 643 C C . GLY A 1 88 ? 9.447 0.766 -2.687 1.00 92.00 88 GLY A C 1
ATOM 644 O O . GLY A 1 88 ? 8.927 0.407 -1.628 1.00 92.00 88 GLY A O 1
ATOM 645 N N . ALA A 1 89 ? 9.843 2.026 -2.881 1.00 92.69 89 ALA A N 1
ATOM 646 C CA . ALA A 1 89 ? 9.679 3.074 -1.876 1.00 92.69 89 ALA A CA 1
ATOM 647 C C . ALA A 1 89 ? 8.196 3.387 -1.608 1.00 92.69 89 ALA A C 1
ATOM 649 O O . ALA A 1 89 ? 7.797 3.513 -0.448 1.00 92.69 89 ALA A O 1
ATOM 650 N N . LEU A 1 90 ? 7.376 3.456 -2.663 1.00 94.56 90 LEU A N 1
ATOM 651 C CA . LEU A 1 90 ? 5.929 3.654 -2.550 1.00 94.56 90 LEU A CA 1
ATOM 652 C C . LEU A 1 90 ? 5.269 2.503 -1.787 1.00 94.56 90 LEU A C 1
ATOM 654 O O . LEU A 1 90 ? 4.534 2.754 -0.839 1.00 94.56 90 LEU A O 1
ATOM 658 N N . LEU A 1 91 ? 5.589 1.251 -2.125 1.00 92.75 91 LEU A N 1
ATOM 659 C CA . LEU A 1 91 ? 5.083 0.067 -1.419 1.00 92.75 91 LEU A CA 1
ATOM 660 C C . LEU A 1 91 ? 5.493 0.040 0.057 1.00 92.75 91 LEU A C 1
ATOM 662 O O . LEU A 1 91 ? 4.677 -0.290 0.914 1.00 92.75 91 LEU A O 1
ATOM 666 N N . THR A 1 92 ? 6.728 0.444 0.359 1.00 93.94 92 THR A N 1
ATOM 667 C CA . THR A 1 92 ? 7.227 0.526 1.739 1.00 93.94 92 THR A CA 1
ATOM 668 C C . THR A 1 92 ? 6.462 1.565 2.557 1.00 93.94 92 THR A C 1
ATOM 670 O O . THR A 1 92 ? 6.048 1.289 3.682 1.00 93.94 92 THR A O 1
ATOM 673 N N . SER A 1 93 ? 6.236 2.754 1.988 1.00 94.50 93 SER A N 1
ATOM 674 C CA . SER A 1 93 ? 5.437 3.807 2.626 1.00 94.50 93 SER A CA 1
ATOM 675 C C . SER A 1 93 ? 3.992 3.358 2.845 1.00 94.50 93 SER A C 1
ATOM 677 O O . SER A 1 93 ? 3.457 3.491 3.947 1.00 94.50 93 SER A O 1
ATOM 679 N N . LEU A 1 94 ? 3.393 2.765 1.813 1.00 92.94 94 LEU A N 1
ATOM 680 C CA . LEU A 1 94 ? 2.004 2.326 1.828 1.00 92.94 94 LEU A CA 1
ATOM 681 C C . LEU A 1 94 ? 1.776 1.210 2.840 1.00 92.94 94 LEU A C 1
ATOM 683 O O . LEU A 1 94 ? 0.781 1.216 3.563 1.00 92.94 94 LEU A O 1
ATOM 687 N N . GLY A 1 95 ? 2.719 0.274 2.930 1.00 92.19 95 GLY A N 1
ATOM 688 C CA . GLY A 1 95 ? 2.688 -0.799 3.907 1.00 92.19 95 GLY A CA 1
ATOM 689 C C . GLY A 1 95 ? 2.747 -0.287 5.345 1.00 92.19 95 GLY A C 1
ATOM 690 O O . GLY A 1 95 ? 1.925 -0.682 6.174 1.00 92.19 95 GLY A O 1
ATOM 691 N N . ALA A 1 96 ? 3.650 0.653 5.632 1.00 93.62 96 ALA A N 1
ATOM 692 C CA . ALA A 1 96 ? 3.765 1.259 6.955 1.00 93.62 96 ALA A CA 1
ATOM 693 C C . ALA A 1 96 ? 2.486 2.010 7.371 1.00 93.62 96 ALA A C 1
ATOM 695 O O . ALA A 1 96 ? 2.027 1.872 8.506 1.00 93.62 96 ALA A O 1
ATOM 696 N N . GLU A 1 97 ? 1.890 2.778 6.457 1.00 92.12 97 GLU A N 1
ATOM 697 C CA . GLU A 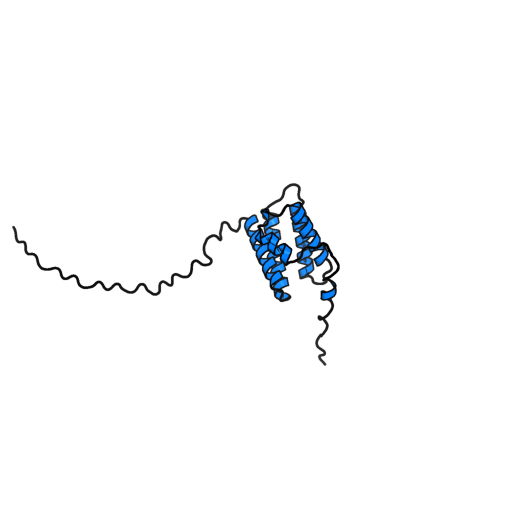1 97 ? 0.666 3.534 6.734 1.00 92.12 97 GLU A CA 1
ATOM 698 C C . GLU A 1 97 ? -0.561 2.623 6.873 1.00 92.12 97 GLU A C 1
ATOM 700 O O . GLU A 1 97 ? -1.346 2.782 7.808 1.00 92.12 97 GLU A O 1
ATOM 705 N N . THR A 1 98 ? -0.677 1.603 6.019 1.00 91.25 98 THR A N 1
ATOM 706 C CA . THR A 1 98 ? -1.742 0.590 6.104 1.00 91.25 98 THR A CA 1
ATOM 707 C C . THR A 1 98 ? -1.679 -0.169 7.430 1.00 91.25 98 THR A C 1
ATOM 709 O O . THR A 1 98 ? -2.706 -0.356 8.084 1.00 91.25 98 THR A O 1
ATOM 712 N N . ALA A 1 99 ? -0.477 -0.547 7.882 1.00 89.69 99 ALA A N 1
ATOM 713 C CA . ALA A 1 99 ? -0.302 -1.210 9.169 1.00 89.69 99 ALA A CA 1
ATOM 714 C C . ALA A 1 99 ? -0.661 -0.295 10.350 1.00 89.69 99 ALA A C 1
ATOM 716 O O . ALA A 1 99 ? -1.277 -0.756 11.309 1.00 89.69 99 ALA A O 1
ATOM 717 N N . ALA A 1 100 ? -0.310 0.994 10.286 1.00 88.19 100 ALA A N 1
ATOM 718 C CA . ALA A 1 100 ? -0.673 1.967 11.315 1.00 88.19 100 ALA A CA 1
ATOM 719 C C . ALA A 1 100 ? -2.196 2.155 11.411 1.00 88.19 100 ALA A C 1
ATOM 721 O O . ALA A 1 100 ? -2.753 2.075 12.505 1.00 88.19 100 ALA A O 1
ATOM 722 N N . VAL A 1 101 ? -2.882 2.308 10.273 1.00 86.69 101 VAL A N 1
ATOM 723 C CA . VAL A 1 101 ? -4.352 2.383 10.227 1.00 86.69 101 VAL A CA 1
ATOM 724 C C . VAL A 1 101 ? -4.989 1.097 10.759 1.00 86.69 101 VAL A C 1
ATOM 726 O O . VAL A 1 101 ? -5.937 1.162 11.541 1.00 86.69 101 VAL A O 1
ATOM 729 N N . GLY A 1 102 ? -4.445 -0.071 10.402 1.00 84.81 102 GLY A N 1
ATOM 730 C CA . GLY A 1 102 ? -4.890 -1.358 10.939 1.00 84.81 102 GLY A CA 1
ATOM 731 C C . GLY A 1 102 ? -4.756 -1.449 12.460 1.00 84.81 102 GLY A C 1
ATOM 732 O O . GLY A 1 102 ? -5.692 -1.871 13.137 1.00 84.81 102 GLY A O 1
ATOM 733 N N . GLN A 1 103 ? -3.633 -0.990 13.017 1.00 86.81 103 GLN A N 1
ATOM 734 C CA . GLN A 1 103 ? -3.413 -0.953 14.467 1.00 86.81 103 GLN A CA 1
ATOM 735 C C . GLN A 1 103 ? -4.402 -0.024 15.178 1.00 86.81 103 GLN A C 1
ATOM 737 O O . GLN A 1 103 ? -4.968 -0.410 16.202 1.00 86.81 103 GLN A O 1
ATOM 742 N N . ASP A 1 104 ? -4.638 1.171 14.633 1.00 81.50 104 ASP A N 1
ATOM 743 C CA . ASP A 1 104 ? -5.571 2.148 15.204 1.00 81.50 104 ASP A CA 1
ATOM 744 C C . ASP A 1 104 ? -7.028 1.658 15.150 1.00 81.50 104 ASP A C 1
ATOM 746 O O . ASP A 1 104 ? -7.811 1.918 16.071 1.00 81.50 104 ASP A O 1
ATOM 750 N N . ALA A 1 105 ? -7.388 0.912 14.102 1.00 80.44 105 ALA A N 1
ATOM 751 C CA . ALA A 1 105 ? -8.702 0.294 13.945 1.00 80.44 105 ALA A CA 1
ATOM 752 C C . ALA A 1 105 ? -8.873 -1.008 14.756 1.00 80.44 105 ALA A C 1
ATOM 754 O O . ALA A 1 105 ? -10.004 -1.401 15.045 1.00 80.44 105 ALA A O 1
ATOM 755 N N . GLY A 1 106 ? -7.774 -1.659 15.158 1.00 83.69 106 GLY A N 1
ATOM 756 C CA . GLY A 1 106 ? -7.788 -2.989 15.777 1.00 83.69 106 GLY A CA 1
ATOM 757 C C . GLY A 1 106 ? -8.052 -4.125 14.780 1.00 83.69 106 GLY A C 1
ATOM 758 O O . GLY A 1 106 ? -8.638 -5.138 15.156 1.00 83.69 106 GLY A O 1
ATOM 759 N N . GLU A 1 107 ? -7.649 -3.940 13.522 1.00 84.62 107 GLU A N 1
ATOM 760 C CA . GLU A 1 107 ? -7.870 -4.854 12.398 1.00 84.62 107 GLU A CA 1
ATOM 761 C C . GLU A 1 107 ? -6.564 -5.587 12.042 1.00 84.62 107 GLU A C 1
ATOM 763 O O . GLU A 1 107 ? -5.751 -5.099 11.252 1.00 84.62 107 GLU A O 1
ATOM 768 N N . ASP A 1 108 ? -6.356 -6.778 12.614 1.00 87.56 108 ASP A N 1
ATOM 769 C CA . ASP A 1 108 ? -5.115 -7.561 12.455 1.00 87.56 108 ASP A CA 1
ATOM 770 C C . ASP A 1 108 ? -4.777 -7.865 10.981 1.00 87.56 108 ASP A C 1
ATOM 772 O O . ASP A 1 108 ? -3.609 -7.875 10.597 1.00 87.56 108 ASP A O 1
ATOM 776 N N . GLN A 1 109 ? -5.793 -8.048 10.132 1.00 84.19 109 GLN A N 1
ATOM 777 C CA . GLN A 1 109 ? -5.607 -8.324 8.702 1.00 84.19 109 GLN A CA 1
ATOM 778 C C . GLN A 1 109 ? -5.016 -7.126 7.944 1.00 84.19 109 GLN A C 1
ATOM 780 O O . GLN A 1 109 ? -4.235 -7.306 7.013 1.00 84.19 109 GLN A O 1
ATOM 785 N N . LEU A 1 110 ? -5.346 -5.894 8.347 1.00 85.62 110 LEU A N 1
ATOM 786 C CA . LEU A 1 110 ? -4.742 -4.691 7.763 1.00 85.62 110 LEU A CA 1
ATOM 787 C C . LEU A 1 110 ? -3.290 -4.525 8.216 1.00 85.62 110 LEU A C 1
ATOM 789 O O . LEU A 1 110 ? -2.445 -4.083 7.438 1.00 85.62 110 LEU A O 1
ATOM 793 N N . VAL A 1 111 ? -2.984 -4.926 9.453 1.00 88.25 111 VAL A N 1
ATOM 794 C CA . VAL A 1 111 ? -1.603 -4.968 9.949 1.00 88.25 111 VAL A CA 1
ATOM 795 C C . VAL A 1 111 ? -0.772 -5.964 9.143 1.00 88.25 111 VAL A C 1
ATOM 797 O O . VAL A 1 111 ? 0.327 -5.633 8.703 1.00 88.25 111 VAL A O 1
ATOM 800 N N . GLU A 1 112 ? -1.305 -7.161 8.908 1.00 90.81 112 GLU A N 1
ATOM 801 C CA . GLU A 1 112 ? -0.664 -8.191 8.087 1.00 90.81 112 GLU A CA 1
ATOM 802 C C . GLU A 1 112 ? -0.436 -7.721 6.645 1.00 90.81 112 GLU A C 1
ATOM 804 O O . GLU A 1 112 ? 0.690 -7.789 6.147 1.00 90.81 112 GLU A O 1
ATOM 809 N N . LEU A 1 113 ? -1.464 -7.153 6.008 1.00 88.00 113 LEU A N 1
ATOM 810 C CA . LEU A 1 113 ? -1.355 -6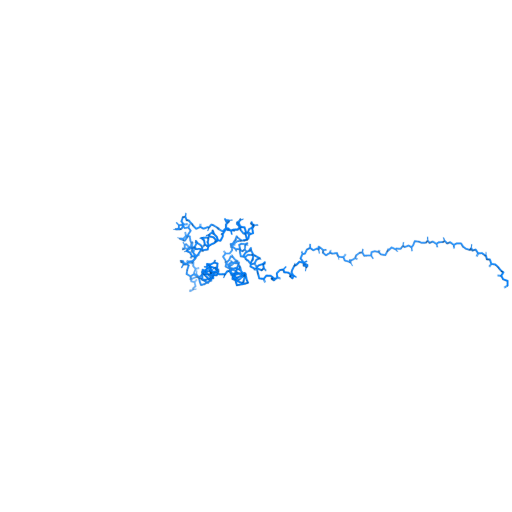.578 4.669 1.00 88.00 113 LEU A CA 1
ATOM 811 C C . LEU A 1 113 ? -0.263 -5.499 4.598 1.00 88.00 113 LEU A C 1
ATOM 813 O O . LEU A 1 113 ? 0.562 -5.509 3.685 1.00 88.00 113 LEU A O 1
ATOM 817 N N . GLY A 1 114 ? -0.228 -4.585 5.570 1.00 90.56 114 GLY A N 1
ATOM 818 C CA . GLY A 1 114 ? 0.775 -3.523 5.615 1.00 90.56 114 GLY A CA 1
ATOM 819 C C . GLY A 1 114 ? 2.208 -4.051 5.749 1.00 90.56 114 GLY A C 1
ATOM 820 O O . GLY A 1 114 ? 3.132 -3.538 5.110 1.00 90.56 114 GLY A O 1
ATOM 821 N N . ASN A 1 115 ? 2.403 -5.127 6.512 1.00 91.81 115 ASN A N 1
ATOM 822 C CA . ASN A 1 115 ? 3.709 -5.774 6.632 1.00 91.81 115 ASN A CA 1
ATOM 823 C C . ASN A 1 115 ? 4.148 -6.418 5.309 1.00 91.81 115 ASN A C 1
ATOM 825 O O . ASN A 1 115 ? 5.279 -6.191 4.879 1.00 91.81 115 ASN A O 1
ATOM 829 N N . LEU A 1 116 ? 3.251 -7.140 4.628 1.00 91.12 116 LEU A N 1
ATOM 830 C CA . LEU A 1 116 ? 3.538 -7.764 3.329 1.00 91.12 116 LEU A CA 1
ATOM 831 C C . LEU A 1 116 ? 3.896 -6.732 2.253 1.00 91.12 116 LEU A C 1
ATOM 833 O O . LEU A 1 116 ? 4.821 -6.939 1.469 1.00 91.12 116 LEU A O 1
ATOM 837 N N . LEU A 1 117 ? 3.194 -5.597 2.227 1.00 90.75 117 LEU A N 1
ATOM 838 C CA . LEU A 1 117 ? 3.495 -4.496 1.308 1.00 90.75 117 LEU A CA 1
ATOM 839 C C . LEU A 1 117 ? 4.865 -3.874 1.596 1.00 90.75 117 LEU A C 1
ATOM 841 O O . LEU A 1 117 ? 5.626 -3.602 0.667 1.00 90.75 117 LEU A O 1
ATOM 845 N N . SER A 1 118 ? 5.198 -3.705 2.878 1.00 92.38 118 SER A N 1
ATOM 846 C CA . SER A 1 118 ? 6.499 -3.177 3.297 1.00 92.38 118 SER A CA 1
ATOM 847 C C . SER A 1 118 ? 7.648 -4.098 2.894 1.00 92.38 118 SER A C 1
ATOM 849 O O . SER A 1 118 ? 8.668 -3.640 2.381 1.00 92.38 118 SER A O 1
ATOM 851 N N . GLU A 1 119 ? 7.466 -5.403 3.084 1.00 90.19 119 GLU A N 1
ATOM 852 C CA . GLU A 1 119 ? 8.433 -6.427 2.697 1.00 90.19 119 GLU A CA 1
ATOM 853 C C . GLU A 1 119 ? 8.619 -6.478 1.173 1.00 90.19 119 GLU A C 1
ATOM 855 O O . GLU A 1 119 ? 9.747 -6.410 0.681 1.00 90.19 119 GLU A O 1
ATOM 860 N N . ALA A 1 120 ? 7.521 -6.496 0.412 1.00 87.31 120 ALA A N 1
ATOM 861 C CA . ALA A 1 120 ? 7.568 -6.460 -1.047 1.00 87.31 120 ALA A CA 1
ATOM 862 C C . ALA A 1 120 ? 8.277 -5.199 -1.574 1.00 87.31 120 ALA A C 1
ATOM 864 O O . ALA A 1 120 ? 9.048 -5.271 -2.534 1.00 87.31 120 ALA A O 1
ATOM 865 N N . GLY A 1 121 ? 8.048 -4.050 -0.932 1.00 88.56 121 GLY A N 1
ATOM 866 C CA . GLY A 1 121 ? 8.721 -2.798 -1.256 1.00 88.56 121 GLY A CA 1
ATOM 867 C C . GLY A 1 121 ? 10.232 -2.859 -1.025 1.00 88.56 121 GLY A C 1
ATOM 868 O O . GLY A 1 121 ? 11.005 -2.533 -1.929 1.00 88.56 121 GLY A O 1
ATOM 869 N N . ALA A 1 122 ? 10.657 -3.360 0.136 1.00 87.31 122 ALA A N 1
ATOM 870 C CA . ALA A 1 122 ? 12.069 -3.510 0.493 1.00 87.31 122 ALA A CA 1
ATOM 871 C C . ALA A 1 122 ? 12.830 -4.477 -0.436 1.00 87.31 122 ALA A C 1
ATOM 873 O O . ALA A 1 122 ? 14.008 -4.264 -0.746 1.00 87.31 122 ALA A O 1
ATOM 874 N N . MET A 1 123 ? 12.157 -5.521 -0.934 1.00 85.50 123 MET A N 1
ATOM 875 C CA . MET A 1 123 ? 12.724 -6.429 -1.938 1.00 85.50 123 MET A CA 1
ATOM 876 C C . MET A 1 123 ? 13.014 -5.719 -3.269 1.00 85.50 123 MET A C 1
ATOM 878 O O . MET A 1 123 ? 13.979 -6.065 -3.954 1.00 85.50 123 MET A O 1
ATOM 882 N N . LEU A 1 124 ? 12.202 -4.724 -3.641 1.00 83.44 124 LEU A N 1
ATOM 883 C CA . LEU A 1 124 ? 12.331 -3.978 -4.897 1.00 83.44 124 LEU A CA 1
ATOM 884 C C . LEU A 1 124 ? 13.347 -2.833 -4.819 1.00 83.44 124 LEU A C 1
ATOM 886 O O . LEU A 1 124 ? 14.053 -2.586 -5.798 1.00 83.44 124 LEU A O 1
ATOM 890 N N . THR A 1 125 ? 13.474 -2.168 -3.666 1.00 80.38 125 THR A N 1
ATOM 891 C CA . THR A 1 125 ? 14.515 -1.146 -3.451 1.00 80.38 125 THR A CA 1
ATOM 892 C C . THR A 1 125 ? 15.912 -1.749 -3.296 1.00 80.38 125 THR A C 1
ATOM 894 O O . THR A 1 125 ? 16.912 -1.041 -3.418 1.00 80.38 125 THR A O 1
ATOM 897 N N . GLY A 1 126 ? 16.006 -3.064 -3.068 1.00 65.06 126 GLY A N 1
ATOM 898 C CA . GLY A 1 126 ? 17.271 -3.753 -2.826 1.00 65.06 126 GLY A CA 1
ATOM 899 C C . GLY A 1 126 ? 17.840 -3.509 -1.425 1.00 65.06 126 GLY A C 1
ATOM 900 O O . GLY A 1 126 ? 18.984 -3.893 -1.169 1.00 65.06 126 GLY A O 1
ATOM 901 N N . ASP A 1 127 ? 17.054 -2.924 -0.513 1.00 55.34 127 ASP A N 1
ATOM 902 C CA . ASP A 1 127 ? 17.431 -2.757 0.896 1.00 55.34 127 ASP A CA 1
ATOM 903 C C . ASP A 1 127 ? 17.625 -4.119 1.604 1.00 55.34 127 ASP A C 1
ATOM 905 O O . ASP A 1 127 ? 18.385 -4.220 2.570 1.00 55.34 127 ASP A O 1
ATOM 909 N N . ASP A 1 128 ? 17.048 -5.203 1.067 1.00 50.31 128 ASP A N 1
ATOM 910 C CA . ASP A 1 128 ? 17.179 -6.570 1.598 1.00 50.31 128 ASP A CA 1
ATOM 911 C C . ASP A 1 128 ? 18.386 -7.385 1.065 1.00 50.31 128 ASP A C 1
ATOM 913 O O . ASP A 1 128 ? 18.534 -8.574 1.336 1.00 50.31 128 ASP A O 1
ATOM 917 N N . MET A 1 129 ? 19.363 -6.762 0.388 1.00 50.66 129 MET A N 1
ATOM 918 C CA . MET A 1 129 ? 20.713 -7.367 0.343 1.00 50.66 129 MET A CA 1
ATOM 919 C C . MET A 1 129 ? 21.528 -7.102 1.627 1.00 50.66 129 MET A C 1
ATOM 921 O O . MET A 1 129 ? 22.699 -7.480 1.702 1.00 50.66 129 MET A O 1
ATOM 925 N N . GLY A 1 130 ? 20.904 -6.501 2.653 1.00 46.16 130 GLY A N 1
ATOM 926 C CA . GLY A 1 130 ? 21.478 -6.265 3.981 1.00 46.16 130 GLY A CA 1
ATOM 927 C C . GLY A 1 130 ? 20.872 -7.065 5.146 1.00 46.16 130 GLY A C 1
ATOM 928 O O . GLY A 1 130 ? 21.514 -7.109 6.196 1.00 46.16 130 GLY A O 1
ATOM 929 N N . ALA A 1 131 ? 19.704 -7.714 5.007 1.00 46.19 131 ALA A N 1
ATOM 930 C CA . ALA A 1 131 ? 19.036 -8.399 6.128 1.00 46.19 131 ALA A CA 1
ATOM 931 C C . ALA A 1 131 ? 18.990 -9.939 6.030 1.00 46.19 131 ALA A C 1
ATOM 933 O O . ALA A 1 131 ? 18.378 -10.595 6.870 1.00 46.19 131 ALA A O 1
ATOM 934 N N . MET A 1 132 ? 19.804 -10.551 5.160 1.00 48.88 132 MET A N 1
ATOM 935 C CA . MET A 1 132 ? 20.165 -11.979 5.264 1.00 48.88 132 MET A CA 1
ATOM 936 C C . MET A 1 132 ? 21.159 -12.310 6.406 1.00 48.88 132 MET A C 1
ATOM 938 O O . MET A 1 132 ? 21.832 -13.342 6.374 1.00 48.88 132 MET A O 1
ATOM 942 N N . THR A 1 133 ? 21.252 -11.492 7.461 1.00 49.91 133 THR A N 1
ATOM 943 C CA . THR A 1 133 ? 21.976 -11.862 8.690 1.00 49.91 133 THR A CA 1
ATOM 944 C C . THR A 1 133 ? 21.280 -11.325 9.945 1.00 49.91 133 THR A C 1
ATOM 946 O O . THR A 1 133 ? 21.525 -10.191 10.346 1.00 49.91 133 THR A O 1
ATOM 949 N N . GLY A 1 134 ? 20.495 -12.160 10.638 1.00 50.34 134 GLY A N 1
ATOM 950 C CA . GLY A 1 134 ? 20.415 -12.042 12.103 1.00 50.34 134 GLY A CA 1
ATOM 951 C C . GLY A 1 134 ? 19.051 -11.993 12.799 1.00 50.34 134 GLY A C 1
ATOM 952 O O . GLY A 1 134 ? 19.017 -11.557 13.945 1.00 50.34 134 GLY A O 1
ATOM 953 N N . GLY A 1 135 ? 17.957 -12.461 12.197 1.00 47.34 135 GLY A N 1
ATOM 954 C CA . GLY A 1 135 ? 16.719 -12.769 12.929 1.00 47.34 135 GLY A CA 1
ATOM 955 C C . GLY A 1 135 ? 16.529 -14.279 13.050 1.00 47.34 135 GLY A C 1
ATOM 956 O O . GLY A 1 135 ? 16.242 -14.922 12.056 1.00 47.34 135 GLY A O 1
ATOM 957 N N . GLU A 1 136 ? 16.716 -14.847 14.242 1.00 48.16 136 GLU A N 1
ATOM 958 C CA . GLU A 1 136 ? 16.446 -16.262 14.572 1.00 48.16 136 GLU A CA 1
ATOM 959 C C . GLU A 1 136 ? 17.386 -17.342 13.997 1.00 48.16 136 GLU A C 1
ATOM 961 O O . GLU A 1 136 ? 16.960 -18.406 13.556 1.00 48.16 136 GLU A O 1
ATOM 966 N N . MET A 1 137 ? 18.702 -17.185 14.179 1.00 55.81 137 MET A N 1
ATOM 967 C CA . MET A 1 137 ? 19.450 -18.345 14.680 1.00 55.81 137 MET A CA 1
ATOM 968 C C . MET A 1 137 ? 19.485 -18.188 16.193 1.00 55.81 137 MET A C 1
ATOM 970 O O . MET A 1 137 ? 20.119 -17.268 16.711 1.00 55.81 137 MET A O 1
ATOM 974 N N . GLY A 1 138 ? 18.692 -19.015 16.875 1.00 44.31 138 GLY A N 1
ATOM 975 C CA . GLY A 1 138 ? 18.520 -18.978 18.316 1.00 44.31 138 GLY A CA 1
ATOM 976 C C . GLY A 1 138 ? 19.850 -18.785 19.034 1.00 44.31 138 GLY A C 1
ATOM 977 O O . GLY A 1 138 ? 20.862 -19.395 18.692 1.00 44.31 138 GLY A O 1
ATOM 978 N N . VAL A 1 139 ? 19.812 -17.899 20.022 1.00 45.16 139 VAL A N 1
ATOM 979 C CA . VAL A 1 139 ? 20.842 -17.681 21.027 1.00 45.16 139 VAL A CA 1
ATOM 980 C C . VAL A 1 139 ? 21.490 -19.024 21.381 1.00 45.16 139 VAL A C 1
ATOM 982 O O . VAL A 1 139 ? 20.924 -19.814 22.134 1.00 45.16 139 VAL A O 1
ATOM 985 N N . MET A 1 140 ? 22.698 -19.288 20.872 1.00 48.91 140 MET A N 1
ATOM 986 C CA . MET A 1 140 ? 23.601 -20.181 21.583 1.00 48.91 140 MET A CA 1
ATOM 987 C C . MET A 1 140 ? 23.962 -19.425 22.852 1.00 48.91 140 MET A C 1
ATOM 989 O O . MET A 1 140 ? 24.865 -18.591 22.873 1.00 48.91 140 MET A O 1
ATOM 993 N N . THR A 1 141 ? 23.178 -19.659 23.900 1.00 51.00 141 THR A N 1
ATOM 994 C CA . THR A 1 141 ? 23.504 -19.268 25.260 1.00 51.00 141 THR A CA 1
ATOM 995 C C . THR A 1 141 ? 24.836 -19.932 25.571 1.00 51.00 141 THR A C 1
ATOM 997 O O . THR A 1 141 ? 24.885 -21.101 25.945 1.00 51.00 141 THR A O 1
ATOM 1000 N N . GLY A 1 142 ? 25.933 -19.200 25.381 1.00 53.03 142 GLY A N 1
ATOM 1001 C CA . GLY A 1 142 ? 27.276 -19.576 25.814 1.00 53.03 142 GLY A CA 1
ATOM 1002 C C . GLY A 1 142 ? 27.405 -19.531 27.338 1.00 53.03 142 GLY A C 1
ATOM 1003 O O . GLY A 1 142 ? 28.330 -18.916 27.853 1.00 53.03 142 GLY A O 1
ATOM 1004 N N . GLY A 1 143 ? 26.437 -20.115 28.049 1.00 51.16 143 GLY A N 1
ATOM 1005 C CA . GLY A 1 143 ? 26.394 -20.217 29.505 1.00 51.16 143 GLY A CA 1
ATOM 1006 C C . GLY A 1 143 ? 26.987 -21.516 30.045 1.00 51.16 143 GLY A C 1
ATOM 1007 O O . GLY A 1 143 ? 27.400 -21.532 31.195 1.00 51.16 143 GLY A O 1
ATOM 1008 N N . ASP A 1 144 ? 27.110 -22.564 29.225 1.00 55.28 144 ASP A N 1
ATOM 1009 C CA . ASP A 1 144 ? 27.554 -23.885 29.682 1.00 55.28 144 ASP A CA 1
ATOM 1010 C C . ASP A 1 144 ? 28.663 -24.458 28.789 1.00 55.28 144 ASP A C 1
ATOM 1012 O O . ASP A 1 144 ? 28.515 -25.495 28.146 1.00 55.28 144 ASP A O 1
ATOM 1016 N N . MET A 1 145 ? 29.832 -23.812 28.781 1.00 62.97 145 MET A N 1
ATOM 1017 C CA . MET A 1 145 ? 31.079 -24.557 28.578 1.00 62.97 145 MET A CA 1
ATOM 1018 C C . MET A 1 145 ? 31.545 -25.040 29.950 1.00 62.97 145 MET A C 1
ATOM 1020 O O . MET A 1 145 ? 32.431 -24.470 30.588 1.00 62.97 145 MET A O 1
ATOM 1024 N N . GLY A 1 146 ? 30.860 -26.082 30.425 1.00 52.62 146 GLY A N 1
ATOM 1025 C CA . GLY A 1 146 ? 31.295 -26.869 31.563 1.00 52.62 146 GLY A CA 1
ATOM 1026 C C . GLY A 1 146 ? 32.732 -27.327 31.340 1.00 52.62 146 GLY A C 1
ATOM 1027 O O . GLY A 1 146 ? 33.066 -27.913 30.311 1.00 52.62 146 GLY A O 1
ATOM 1028 N N . VAL A 1 147 ? 33.576 -27.011 32.316 1.00 54.75 147 VAL A N 1
ATOM 1029 C CA . VAL A 1 147 ? 34.941 -27.505 32.473 1.00 54.75 147 VAL A CA 1
ATOM 1030 C C . VAL A 1 147 ? 34.953 -29.011 32.212 1.00 54.75 147 VAL A C 1
ATOM 1032 O O . VAL A 1 147 ? 34.440 -29.786 33.018 1.00 54.75 147 VAL A O 1
ATOM 1035 N N . MET A 1 148 ? 35.561 -29.442 31.105 1.00 49.97 148 MET A N 1
ATOM 1036 C CA . MET A 1 148 ? 36.026 -30.820 31.009 1.00 49.97 148 MET A CA 1
ATOM 1037 C C . MET A 1 148 ? 37.241 -30.933 31.920 1.00 49.97 148 MET A C 1
ATOM 1039 O O . MET A 1 148 ? 38.372 -30.646 31.534 1.00 49.97 148 MET A O 1
ATOM 1043 N N . THR A 1 149 ? 36.979 -31.307 33.169 1.00 59.59 149 THR A N 1
ATOM 1044 C CA . THR A 1 149 ? 37.969 -31.889 34.064 1.00 59.59 149 THR A CA 1
ATOM 1045 C C . THR A 1 149 ? 38.444 -33.195 33.428 1.00 59.59 149 THR A C 1
ATOM 1047 O O . THR A 1 149 ? 37.874 -34.254 33.682 1.00 59.59 149 THR A O 1
ATOM 1050 N N . GLY A 1 150 ? 39.465 -33.123 32.570 1.00 55.19 150 GLY A N 1
ATOM 1051 C CA . GLY A 1 150 ? 40.430 -34.215 32.477 1.00 55.19 150 GLY A CA 1
ATOM 1052 C C . GLY A 1 150 ? 41.181 -34.199 33.810 1.00 55.19 150 GLY A C 1
ATOM 1053 O O . GLY A 1 150 ? 41.845 -33.214 34.110 1.00 55.19 150 GLY A O 1
ATOM 1054 N N . GLY A 1 151 ? 40.973 -35.133 34.731 1.00 51.41 151 GLY A N 1
ATOM 1055 C CA . GLY A 1 151 ? 40.873 -36.560 34.467 1.00 51.41 151 GLY A CA 1
ATOM 1056 C C . GLY A 1 151 ? 42.299 -37.069 34.340 1.00 51.41 151 GLY A C 1
ATOM 1057 O O . GLY A 1 151 ? 42.808 -37.199 33.234 1.00 51.41 151 GLY A O 1
ATOM 1058 N N . ASP A 1 152 ? 42.925 -37.199 35.504 1.00 54.69 152 ASP A N 1
ATOM 1059 C CA . ASP A 1 152 ? 44.115 -37.977 35.833 1.00 54.69 152 ASP A CA 1
ATOM 1060 C C . ASP A 1 152 ? 44.667 -38.837 34.679 1.00 54.69 152 ASP A C 1
ATOM 1062 O O . ASP A 1 152 ? 44.081 -39.854 34.308 1.00 54.69 152 ASP A O 1
ATOM 1066 N N . MET A 1 153 ? 45.832 -38.454 34.154 1.00 63.56 153 MET A N 1
ATOM 1067 C CA . MET A 1 153 ? 46.738 -39.373 33.464 1.00 63.56 153 MET A CA 1
ATOM 1068 C C . MET A 1 153 ? 48.078 -39.333 34.186 1.00 63.56 153 MET A C 1
ATOM 1070 O O . MET A 1 153 ? 48.966 -38.531 33.908 1.00 63.56 153 MET A O 1
ATOM 1074 N N . ASP A 1 154 ? 48.104 -40.174 35.214 1.00 60.03 154 ASP A N 1
ATOM 1075 C CA . ASP A 1 154 ? 49.253 -40.958 35.638 1.00 60.03 154 ASP A CA 1
ATOM 1076 C C . ASP A 1 154 ? 49.955 -41.539 34.400 1.00 60.03 154 ASP A C 1
ATOM 1078 O O . ASP A 1 154 ? 49.323 -42.246 33.615 1.00 60.03 154 ASP A O 1
ATOM 1082 N N . ASP A 1 155 ? 51.227 -41.202 34.205 1.00 56.66 155 ASP A N 1
ATOM 1083 C CA . ASP A 1 155 ? 52.137 -42.034 33.422 1.00 56.66 155 ASP A CA 1
ATOM 1084 C C . ASP A 1 155 ? 53.551 -41.859 33.990 1.00 56.66 155 ASP A C 1
ATOM 1086 O O . ASP A 1 155 ? 54.264 -40.886 33.733 1.00 56.66 155 ASP A O 1
ATOM 1090 N N . SER A 1 156 ? 53.842 -42.770 34.916 1.00 57.34 156 SER A N 1
ATOM 1091 C CA . SER A 1 156 ? 55.103 -43.478 35.143 1.00 57.34 156 SER A CA 1
ATOM 1092 C C . SER A 1 156 ? 56.415 -42.878 34.618 1.00 57.34 156 SER A C 1
ATOM 1094 O O . SER A 1 156 ? 56.619 -42.677 33.424 1.00 57.34 156 SER A O 1
ATOM 1096 N N . GLU A 1 157 ? 57.340 -42.750 35.573 1.00 59.16 157 GLU A N 1
ATOM 1097 C CA . GLU A 1 157 ? 58.779 -43.031 35.488 1.00 59.16 157 GLU A CA 1
ATOM 1098 C C . GLU A 1 157 ? 59.236 -43.775 34.215 1.00 59.16 157 GLU A C 1
ATOM 1100 O O . GLU A 1 157 ? 58.800 -44.896 33.962 1.00 59.16 157 GLU A O 1
ATOM 1105 N N . ASP A 1 158 ? 60.211 -43.211 33.494 1.00 60.00 158 ASP A N 1
ATOM 1106 C CA . ASP A 1 158 ? 61.213 -44.027 32.803 1.00 60.00 158 ASP A CA 1
ATOM 1107 C C . ASP A 1 158 ? 62.589 -43.350 32.870 1.00 60.00 158 ASP A C 1
ATOM 1109 O O . ASP A 1 158 ? 62.812 -42.238 32.379 1.00 60.00 158 ASP A O 1
ATOM 1113 N N . ASP A 1 159 ? 63.486 -44.050 33.555 1.00 65.94 159 ASP A N 1
ATOM 1114 C CA . ASP A 1 159 ? 64.921 -43.837 33.600 1.00 65.94 159 ASP A CA 1
ATOM 1115 C C . ASP A 1 159 ? 65.510 -43.897 32.188 1.00 65.94 159 ASP A C 1
ATOM 1117 O O . ASP A 1 159 ? 65.213 -44.811 31.426 1.00 65.94 159 ASP A O 1
ATOM 1121 N N . SER A 1 160 ? 66.465 -43.022 31.873 1.00 58.84 160 SER A N 1
ATOM 1122 C CA . SER A 1 160 ? 67.616 -43.415 31.050 1.00 58.84 160 SER A CA 1
ATOM 1123 C C . SER A 1 160 ? 68.757 -42.412 31.181 1.00 58.84 160 SER A C 1
ATOM 1125 O O . SER A 1 160 ? 68.770 -41.325 30.607 1.00 58.84 160 SER A O 1
ATOM 1127 N N . ASP A 1 161 ? 69.712 -42.866 31.980 1.00 67.50 161 ASP A N 1
ATOM 1128 C CA . ASP A 1 161 ? 71.140 -42.574 32.022 1.00 67.50 161 ASP A CA 1
ATOM 1129 C C . ASP A 1 161 ? 71.810 -42.386 30.636 1.00 67.50 161 ASP A C 1
ATOM 1131 O O . ASP A 1 161 ? 71.263 -42.805 29.612 1.00 67.50 161 ASP A O 1
ATOM 1135 N N . SER A 1 162 ? 73.084 -41.950 30.653 1.00 63.62 162 SER A N 1
ATOM 1136 C CA . SER A 1 162 ? 74.110 -41.917 29.565 1.00 63.62 162 SER A CA 1
ATOM 1137 C C . SER A 1 162 ? 74.278 -40.552 28.854 1.00 63.62 162 SER A C 1
ATOM 1139 O O . SER A 1 162 ? 73.331 -40.058 28.256 1.00 63.62 162 SER A O 1
ATOM 1141 N N . GLN A 1 163 ? 75.439 -39.884 28.771 1.00 55.41 163 GLN A N 1
ATOM 1142 C CA . GLN A 1 163 ? 76.845 -40.147 29.132 1.00 55.41 163 GLN A CA 1
ATOM 1143 C C . GLN A 1 163 ? 77.551 -38.823 29.468 1.00 55.41 163 GLN A C 1
ATOM 1145 O O . GLN A 1 163 ? 77.122 -37.778 28.927 1.00 55.41 163 GLN A O 1
#

Foldseek 3Di:
DDPPDPDPPPPVVVLVDDPPPADDLVNLLVVLVVPPVPQPLVRLLSNLVSQLVSQVPDPDPLSVVLSVLSVVLSVLSPDPDRQLLSNLVSLLVSLVSQLVVCVVVVNVSSVSSSVSSNVSSCVSNVVVVPPPDDDDPDDPPPPDPDDPPDDDDDDDDDDDDDD

pLDDT: mean 73.66, std 18.63, range [39.0, 95.31]

Secondary structure (DSSP, 8-state):
-------SSSSGGGSSSS-TTSPPHHHHHHHHHT-GGGS-HHHHHHHHHHHHHHHHT---HHHHHHHHHHHHHHHHHTSSS--HHHHHHHHHHHHHHHHHHHHHHT-HHHHHHHHHHHHHHHHHHTGGGS-SS-S-S----TT--------------------

Sequence (163 aa):
MKKFAAFIGISLLVLFAFAQNAPTVEETIAALEGGITNIPLDAAIANIEGWEEQLSGSEDVAVQSIADQLGQLREALSAETIDGAEVGALLTSLGAETAAVGQDAGEDQLVELGNLLSEAGAMLTGDDMGAMTGGEMGVMTGGDMGVMTGGDMDDSEDDSDSQ

Organism: Truepera radiovictrix (strain DSM 17093 / CIP 108686 / LMG 22925 / RQ-24) (NCBI:txid649638)

Radius of gyration: 28.9 Å; chains: 1; bounding box: 100×62×56 Å